Protein AF-A0AAW0LTC8-F1 (afdb_monomer_lite)

InterPro domains:
  IPR000375 Dynamin stalk domain [PF01031] (22-140)
  IPR027417 P-loop containing nucleoside triphosphate hydrolase [G3DSA:3.40.50.300] (4-116)

Organism: Quercus suber (NCBI:txid58331)

Sequence (147 aa):
MAGLKSTASSVKKKSSTVVQKARLFETHLQLSKIDNSIVGIPVLAQKLVQIQAASIARNLPAIVKGINDKLAINVAERKRMPLKMSSVSEAMTAFMQIIGLAKESLRKILVRGEFDEYPDEQNMHCTARLVEMLNQYSDELHKHAET

Secondary structure (DSSP, 8-state):
--HHHHHHHHHHHHHHHHHHHHHHHHHSTTTTTS-TTT-SHHHHHHHHHHHHHHHHHHHHHHHHHHHHHHHHHHHHHHHHSPP---SHHHHHHHHHHHHHHHHHHHIIIIII---TT-TT-GGG-HHHHHHHHHHHHHHHHHHHH--

Radius of gyration: 40.61 Å; chains: 1; bounding box: 78×33×116 Å

Structure (mmCIF, N/CA/C/O backbone):
data_AF-A0AAW0LTC8-F1
#
_entry.id   AF-A0AAW0LTC8-F1
#
loop_
_atom_site.group_PDB
_atom_site.id
_atom_site.type_symbol
_atom_site.label_atom_id
_atom_site.label_alt_id
_atom_site.label_comp_id
_atom_site.label_asym_id
_atom_site.label_entity_id
_atom_site.label_seq_id
_atom_site.pdbx_PDB_ins_code
_atom_site.Cartn_x
_atom_site.Cartn_y
_atom_site.Cartn_z
_atom_site.occupancy
_atom_site.B_iso_or_equiv
_atom_site.auth_seq_id
_atom_site.auth_comp_id
_atom_site.auth_asym_id
_atom_site.auth_atom_id
_atom_site.pdbx_PDB_model_num
ATOM 1 N N . MET A 1 1 ? -4.686 20.985 57.254 1.00 45.44 1 MET A N 1
ATOM 2 C CA . MET A 1 1 ? -5.928 20.193 57.473 1.00 45.44 1 MET A CA 1
ATOM 3 C C . MET A 1 1 ? -7.204 20.824 56.862 1.00 45.44 1 MET A C 1
ATOM 5 O O . MET A 1 1 ? -8.294 20.572 57.360 1.00 45.44 1 MET A O 1
ATOM 9 N N . ALA A 1 2 ? -7.134 21.581 55.754 1.00 50.00 2 ALA A N 1
ATOM 10 C CA . ALA A 1 2 ? -8.320 22.232 55.156 1.00 50.00 2 ALA A CA 1
ATOM 11 C C . ALA A 1 2 ? -8.981 21.442 53.997 1.00 50.00 2 ALA A C 1
ATOM 13 O O . ALA A 1 2 ? -10.143 21.677 53.677 1.00 50.00 2 ALA A O 1
ATOM 14 N N . GLY A 1 3 ? -8.279 20.469 53.400 1.00 44.97 3 GLY A N 1
ATOM 15 C CA . GLY A 1 3 ? -8.745 19.747 52.204 1.00 44.97 3 GLY A CA 1
ATOM 16 C C . GLY A 1 3 ? -9.829 18.683 52.436 1.00 44.97 3 GLY A C 1
ATOM 17 O O . GLY A 1 3 ? -10.673 18.487 51.568 1.00 44.97 3 GLY A O 1
ATOM 18 N N . LEU A 1 4 ? -9.874 18.033 53.608 1.00 45.78 4 LEU A N 1
ATOM 19 C CA . LEU A 1 4 ? -10.851 16.959 53.874 1.00 45.78 4 LEU A CA 1
ATOM 20 C C . LEU A 1 4 ? -12.269 17.459 54.211 1.00 45.78 4 LEU A C 1
ATOM 22 O O . LEU A 1 4 ? -13.237 16.727 54.019 1.00 45.78 4 LEU A O 1
ATOM 26 N N . LYS A 1 5 ? -12.435 18.703 54.685 1.00 49.44 5 LYS A N 1
ATOM 27 C CA . LYS A 1 5 ? -13.769 19.251 55.014 1.00 49.44 5 LYS A CA 1
ATOM 28 C C . LYS A 1 5 ? -14.557 19.698 53.769 1.00 49.44 5 LYS A C 1
ATOM 30 O O . LYS A 1 5 ? -15.786 19.650 53.778 1.00 49.44 5 LYS A O 1
ATOM 35 N N . SER A 1 6 ? -13.869 20.079 52.688 1.00 54.25 6 SER A N 1
ATOM 36 C CA . SER A 1 6 ? -14.488 20.584 51.448 1.00 54.25 6 SER A CA 1
ATOM 37 C C . SER A 1 6 ? -15.112 19.470 50.585 1.00 54.25 6 SER A C 1
ATOM 39 O O . SER A 1 6 ? -16.207 19.621 50.035 1.00 54.25 6 SER A O 1
ATOM 41 N N . THR A 1 7 ? -14.479 18.295 50.538 1.00 52.16 7 THR A N 1
ATOM 42 C CA . THR A 1 7 ? -14.975 17.129 49.787 1.00 52.16 7 THR A CA 1
ATOM 43 C C . THR A 1 7 ? -16.166 16.455 50.478 1.00 52.16 7 THR A C 1
ATOM 45 O O . THR A 1 7 ? -17.152 16.126 49.816 1.00 52.16 7 THR A O 1
ATOM 48 N N . ALA A 1 8 ? -16.150 16.341 51.811 1.00 54.12 8 ALA A N 1
ATOM 49 C CA . ALA A 1 8 ? -17.261 15.785 52.592 1.00 54.12 8 ALA A CA 1
ATOM 50 C C . ALA A 1 8 ? -18.551 16.628 52.490 1.00 54.12 8 ALA A C 1
ATOM 52 O O . ALA A 1 8 ? -19.650 16.083 52.379 1.00 54.12 8 ALA A O 1
ATOM 53 N N . SER A 1 9 ? -18.417 17.959 52.460 1.00 56.47 9 SER A N 1
ATOM 54 C CA . SER A 1 9 ? -19.516 18.915 52.241 1.00 56.47 9 SER A CA 1
ATOM 55 C C . SER A 1 9 ? -20.192 18.726 50.872 1.00 56.47 9 SER A C 1
ATOM 57 O O . SER A 1 9 ? -21.419 18.627 50.781 1.00 56.47 9 SER A O 1
ATOM 59 N N . SER A 1 10 ? -19.397 18.578 49.807 1.00 56.34 10 SER A N 1
ATOM 60 C CA . SER A 1 10 ? -19.908 18.403 48.441 1.00 56.34 10 SER A CA 1
ATOM 61 C C . SER A 1 10 ? -20.588 17.048 48.225 1.00 56.34 10 SER A C 1
ATOM 63 O O . SER A 1 10 ? -21.624 16.982 47.563 1.00 56.34 10 SER A O 1
ATOM 65 N N . VAL A 1 11 ? -20.068 15.971 48.824 1.00 57.84 11 VAL A N 1
ATOM 66 C CA . VAL A 1 11 ? -20.682 14.631 48.764 1.00 57.84 11 VAL A CA 1
ATOM 67 C C . VAL A 1 11 ? -22.009 14.593 49.531 1.00 57.84 11 VAL A C 1
ATOM 69 O O . VAL A 1 11 ? -22.998 14.070 49.017 1.00 57.84 11 VAL A O 1
ATOM 72 N N . LYS A 1 12 ? -22.076 15.225 50.712 1.00 55.94 12 LYS A N 1
ATOM 73 C CA . LYS A 1 12 ? -23.298 15.307 51.533 1.00 55.94 12 LYS A CA 1
ATOM 74 C C . LYS A 1 12 ? -24.392 16.167 50.883 1.00 55.94 12 LYS A C 1
ATOM 76 O O . LYS A 1 12 ? -25.577 15.857 50.993 1.00 55.94 12 LYS A O 1
ATOM 81 N N . LYS A 1 13 ? -24.008 17.216 50.146 1.00 57.53 13 LYS A N 1
ATOM 82 C CA . LYS A 1 13 ? -24.939 18.031 49.345 1.00 57.53 13 LYS A CA 1
ATOM 83 C C . LYS A 1 13 ? -25.496 17.251 48.147 1.00 57.53 13 LYS A C 1
ATOM 85 O O . LYS A 1 13 ? -26.687 17.370 47.858 1.00 57.53 13 LYS A O 1
ATOM 90 N N . LYS A 1 14 ? -24.667 16.422 47.497 1.00 59.03 14 LYS A N 1
ATOM 91 C CA . LYS A 1 14 ? -25.055 15.556 46.366 1.00 59.03 14 LYS A CA 1
ATOM 92 C C . LYS A 1 14 ? -26.024 14.445 46.787 1.00 59.03 14 LYS A C 1
ATOM 94 O O . LYS A 1 14 ? -27.003 14.208 46.090 1.00 59.03 14 LYS A O 1
ATOM 99 N N . SER A 1 15 ? -25.805 13.799 47.935 1.00 59.81 15 SER A N 1
ATOM 100 C CA . SER A 1 15 ? -26.725 12.770 48.447 1.00 59.81 15 SER A CA 1
ATOM 101 C C . SER A 1 15 ? -28.069 13.358 48.893 1.00 59.81 15 SER A C 1
ATOM 103 O O . SER A 1 15 ? -29.114 12.808 48.557 1.00 59.81 15 SER A O 1
ATOM 105 N N . SER A 1 16 ? -28.067 14.526 49.547 1.00 60.25 16 SER A N 1
ATOM 106 C CA . SER A 1 16 ? -29.290 15.243 49.950 1.00 60.25 16 SER A CA 1
ATOM 107 C C . SER A 1 16 ? -30.197 15.615 48.760 1.00 60.25 16 SER A C 1
ATOM 109 O O . SER A 1 16 ? -31.417 15.463 48.829 1.00 60.25 16 SER A O 1
ATOM 111 N N . THR A 1 17 ? -29.618 16.020 47.623 1.00 67.12 17 THR A N 1
ATOM 112 C CA . THR A 1 17 ? -30.389 16.388 46.416 1.00 67.12 17 THR A CA 1
ATOM 113 C C . THR A 1 17 ? -30.985 15.187 45.682 1.00 67.12 17 THR A C 1
ATOM 115 O O . THR A 1 17 ? -32.074 15.298 45.119 1.00 67.12 17 THR A O 1
ATOM 118 N N . VAL A 1 18 ? -30.310 14.034 45.693 1.00 72.25 18 VAL A N 1
ATOM 119 C CA . VAL A 1 18 ? -30.848 12.786 45.122 1.00 72.25 18 VAL A CA 1
ATOM 120 C C . VAL A 1 18 ? -32.057 12.306 45.931 1.00 72.25 18 VAL A C 1
ATOM 122 O O . VAL A 1 18 ? -33.075 11.941 45.348 1.00 72.25 18 VAL A O 1
ATOM 125 N N . VAL A 1 19 ? -31.982 12.399 47.262 1.00 74.44 19 VAL A N 1
ATOM 126 C CA . VAL A 1 19 ? -33.070 12.013 48.177 1.00 74.44 19 VAL A CA 1
ATOM 127 C C . VAL A 1 19 ? -34.285 12.942 48.049 1.00 74.44 19 VAL A C 1
ATOM 129 O O . VAL A 1 19 ? -35.417 12.466 48.020 1.00 74.44 19 VAL A O 1
ATOM 132 N N . GLN A 1 20 ? -34.086 14.258 47.917 1.00 76.06 20 GLN A N 1
ATOM 133 C CA . GLN A 1 20 ? -35.196 15.204 47.707 1.00 76.06 20 GLN A CA 1
ATOM 134 C C . GLN A 1 20 ? -35.914 14.987 46.371 1.00 76.06 20 GLN A C 1
ATOM 136 O O . GLN A 1 20 ? -37.139 15.064 46.312 1.00 76.06 20 GLN A O 1
ATOM 141 N N . LYS A 1 21 ? -35.171 14.682 45.302 1.00 73.81 21 LYS A N 1
ATOM 142 C CA . LYS A 1 21 ? -35.769 14.386 43.995 1.00 73.81 21 LYS A CA 1
ATOM 143 C C . LYS A 1 21 ? -36.557 13.079 44.003 1.00 73.81 21 LYS A C 1
ATOM 145 O O . LYS A 1 21 ? -37.637 13.057 43.430 1.00 73.81 21 LYS A O 1
ATOM 150 N N . ALA A 1 22 ? -36.071 12.034 44.675 1.00 78.56 22 ALA A N 1
ATOM 151 C CA . ALA A 1 22 ? -36.827 10.789 44.841 1.00 78.56 22 ALA A CA 1
ATOM 152 C C . ALA A 1 22 ? -38.177 11.037 45.541 1.00 78.56 22 ALA A C 1
ATOM 154 O O . ALA A 1 22 ? -39.222 10.662 45.017 1.00 78.56 22 ALA A O 1
ATOM 155 N N . ARG A 1 23 ? -38.172 11.810 46.637 1.00 82.19 23 ARG A N 1
ATOM 156 C CA . ARG A 1 23 ? -39.400 12.200 47.351 1.00 82.19 23 ARG A CA 1
ATOM 157 C C . ARG A 1 23 ? -40.381 12.996 46.489 1.00 82.19 23 ARG A C 1
ATOM 159 O O . ARG A 1 23 ? -41.586 12.862 46.666 1.00 82.19 23 ARG A O 1
ATOM 166 N N . LEU A 1 24 ? -39.896 13.822 45.560 1.00 84.94 24 LEU A N 1
ATOM 167 C CA . LEU A 1 24 ? -40.759 14.583 44.651 1.00 84.94 24 LEU A CA 1
ATOM 168 C C . LEU A 1 24 ? -41.531 13.659 43.698 1.00 84.94 24 LEU A C 1
ATOM 170 O O . LEU A 1 24 ? -42.722 13.873 43.482 1.00 84.94 24 LEU A O 1
ATOM 174 N N . PHE A 1 25 ? -40.868 12.630 43.160 1.00 83.25 25 PHE A N 1
ATOM 175 C CA . PHE A 1 25 ? -41.521 11.637 42.305 1.00 83.25 25 PHE A CA 1
ATOM 176 C C . PHE A 1 25 ? -42.508 10.763 43.087 1.00 83.25 25 PHE A C 1
ATOM 178 O O . PHE A 1 25 ? -43.543 10.411 42.542 1.00 83.25 25 PHE A O 1
ATOM 185 N N . GLU A 1 26 ? -42.260 10.497 44.371 1.00 83.81 26 GLU A N 1
ATOM 186 C CA . GLU A 1 26 ? -43.171 9.711 45.218 1.00 83.81 26 GLU A CA 1
ATOM 187 C C . GLU A 1 26 ? -44.404 10.495 45.703 1.00 83.81 26 GLU A C 1
ATOM 189 O O . GLU A 1 26 ? -45.498 9.943 45.783 1.00 83.81 26 GLU A O 1
ATOM 194 N N . THR A 1 27 ? -44.249 11.779 46.043 1.00 86.62 27 THR A N 1
ATOM 195 C CA . THR A 1 27 ? -45.291 12.549 46.759 1.00 86.62 27 THR A CA 1
ATOM 196 C C . THR A 1 27 ? -46.174 13.420 45.865 1.00 86.62 27 THR A C 1
ATOM 198 O O . THR A 1 27 ? -47.252 13.839 46.287 1.00 86.62 27 THR A O 1
ATOM 201 N N . HIS A 1 28 ? -45.760 13.714 44.632 1.00 86.44 28 HIS A N 1
ATOM 202 C CA . HIS A 1 28 ? -46.500 14.619 43.754 1.00 86.44 28 HIS A CA 1
ATOM 203 C C . HIS A 1 28 ? -47.621 13.897 42.982 1.00 86.44 28 HIS A C 1
ATOM 205 O O . HIS A 1 28 ? -47.347 12.961 42.238 1.00 86.44 28 HIS A O 1
ATOM 211 N N 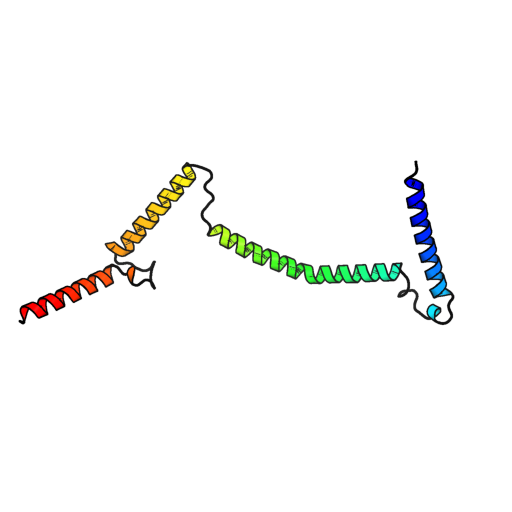. LEU A 1 29 ? -48.866 14.398 43.066 1.00 87.94 29 LEU A N 1
ATOM 212 C CA . LEU A 1 29 ? -50.108 13.777 42.549 1.00 87.94 29 LEU A CA 1
ATOM 213 C C . LEU A 1 29 ? -50.044 13.273 41.088 1.00 87.94 29 LEU A C 1
ATOM 215 O O . LEU A 1 29 ? -50.708 12.302 40.726 1.00 87.94 29 LEU A O 1
ATOM 219 N N . GLN A 1 30 ? -49.282 13.959 40.231 1.00 86.12 30 GLN A N 1
ATOM 220 C CA . GLN A 1 30 ? -49.105 13.583 38.821 1.00 86.12 30 GLN A CA 1
ATOM 221 C C . GLN A 1 30 ? -47.829 12.777 38.550 1.00 86.12 30 GLN A C 1
ATOM 223 O O . GLN A 1 30 ? -47.809 11.992 37.607 1.00 86.12 30 GLN A O 1
ATOM 228 N N . LEU A 1 31 ? -46.772 12.959 39.351 1.00 84.94 31 LEU A N 1
ATOM 229 C CA . LEU A 1 31 ? -45.479 12.300 39.115 1.00 84.94 31 LEU A CA 1
ATOM 230 C C . LEU A 1 31 ? -45.418 10.923 39.779 1.00 84.94 31 LEU A C 1
ATOM 232 O O . LEU A 1 31 ? -44.743 10.046 39.255 1.00 84.94 31 LEU A O 1
ATOM 236 N N . SER A 1 32 ? -46.191 10.711 40.849 1.00 86.06 32 SER A N 1
ATOM 237 C CA . SER A 1 32 ? -46.340 9.419 41.532 1.00 86.06 32 SER A CA 1
ATOM 238 C C . SER A 1 32 ? -47.013 8.349 40.675 1.00 86.06 32 SER A C 1
ATOM 240 O O . SER A 1 32 ? -46.969 7.168 41.005 1.00 86.06 32 SER A O 1
ATOM 242 N N . LYS A 1 33 ? -47.624 8.754 39.556 1.00 90.19 33 LYS A N 1
ATOM 243 C CA . LYS A 1 33 ? -48.190 7.855 38.545 1.00 90.19 33 LYS A CA 1
ATOM 244 C C . LYS A 1 33 ? -47.140 7.316 37.568 1.00 90.19 33 LYS A C 1
ATOM 246 O O . LYS A 1 33 ? -47.458 6.425 36.786 1.00 90.19 33 LYS A O 1
ATOM 251 N N . ILE A 1 34 ? -45.929 7.877 37.558 1.00 86.88 34 ILE A N 1
ATOM 252 C CA . ILE A 1 34 ? -44.840 7.435 36.684 1.00 86.88 34 ILE A CA 1
ATOM 253 C C . ILE A 1 34 ? -44.156 6.239 37.342 1.00 86.88 34 ILE A C 1
ATOM 255 O O . ILE A 1 34 ? -43.856 6.260 38.532 1.00 86.88 34 ILE A O 1
ATOM 259 N N . ASP A 1 35 ? -43.898 5.198 36.557 1.00 85.56 35 ASP A N 1
ATOM 260 C CA . ASP A 1 35 ? -43.286 3.975 37.057 1.00 85.56 35 ASP A CA 1
ATOM 261 C C . ASP A 1 35 ? -41.874 4.219 37.631 1.00 85.56 35 ASP A C 1
ATOM 263 O O . ASP A 1 35 ? -40.992 4.780 36.976 1.00 85.56 35 ASP A O 1
ATOM 267 N N . ASN A 1 36 ? -41.642 3.756 38.860 1.00 82.00 36 ASN A N 1
ATOM 268 C CA . ASN A 1 36 ? -40.387 3.977 39.583 1.00 82.00 36 ASN A CA 1
ATOM 269 C C . ASN A 1 36 ? -39.157 3.350 38.894 1.00 82.00 36 ASN A C 1
ATOM 271 O O . ASN A 1 36 ? -38.031 3.749 39.188 1.00 82.00 36 ASN A O 1
ATOM 275 N N . SER A 1 37 ? -39.335 2.408 37.958 1.00 83.00 37 SER A N 1
ATOM 276 C CA . SER A 1 37 ? -38.237 1.798 37.190 1.00 83.00 37 SER A CA 1
ATOM 277 C C . SER A 1 37 ? -37.716 2.675 36.046 1.00 83.00 37 SER A C 1
ATOM 279 O O . SER A 1 37 ? -36.674 2.361 35.461 1.00 83.00 37 SER A O 1
ATOM 281 N N . ILE A 1 38 ? -38.409 3.774 35.714 1.00 84.62 38 ILE A N 1
ATOM 282 C CA . ILE A 1 38 ? -38.011 4.698 34.639 1.00 84.62 38 ILE A CA 1
ATOM 283 C C . ILE A 1 38 ? -37.625 6.098 35.133 1.00 84.62 38 ILE A C 1
ATOM 285 O O . ILE A 1 38 ? -37.033 6.857 34.364 1.00 84.62 38 ILE A O 1
ATOM 289 N N . VAL A 1 39 ? -37.896 6.437 36.398 1.00 84.31 39 VAL A N 1
ATOM 290 C CA . VAL A 1 39 ? -37.608 7.760 36.980 1.00 84.31 39 VAL A CA 1
ATOM 291 C C . VAL A 1 39 ? -36.433 7.727 37.950 1.00 84.31 39 VAL A C 1
ATOM 293 O O . VAL A 1 39 ? -36.195 6.760 38.664 1.00 84.31 39 VAL A O 1
ATOM 296 N N . GLY A 1 40 ? -35.689 8.831 37.991 1.00 84.50 40 GLY A N 1
ATOM 297 C CA . GLY A 1 40 ? -34.584 9.028 38.923 1.00 84.50 40 GLY A CA 1
ATOM 298 C C . GLY A 1 40 ? -33.211 9.096 38.257 1.00 84.50 40 GLY A C 1
ATOM 299 O O . GLY A 1 40 ? -32.935 8.485 37.227 1.00 84.50 40 GLY A O 1
ATOM 300 N N . ILE A 1 41 ? -32.317 9.863 38.887 1.00 85.62 41 ILE A N 1
ATOM 301 C CA . ILE A 1 41 ? -30.930 10.048 38.431 1.00 85.62 41 ILE A CA 1
ATOM 302 C C . ILE A 1 41 ? -30.171 8.709 38.342 1.00 85.62 41 ILE A C 1
ATOM 304 O O . ILE A 1 41 ? -29.477 8.513 37.344 1.00 85.62 41 ILE A O 1
ATOM 308 N N . PRO A 1 42 ? -30.302 7.773 39.308 1.00 85.38 42 PRO A N 1
ATOM 309 C CA . PRO A 1 42 ? -29.632 6.476 39.210 1.00 85.38 42 PRO A CA 1
ATOM 310 C C . PRO A 1 42 ? -30.108 5.652 38.007 1.00 85.38 42 PRO A C 1
ATOM 312 O O . PRO A 1 42 ? -29.285 5.101 37.280 1.00 85.38 42 PRO A O 1
ATOM 315 N N . VAL A 1 43 ? -31.421 5.636 37.751 1.00 89.06 43 VAL A N 1
ATOM 316 C CA . VAL A 1 43 ? -32.032 4.922 36.619 1.00 89.06 43 VAL A CA 1
ATOM 317 C C . VAL A 1 43 ? -31.564 5.508 35.286 1.00 89.06 43 VAL A C 1
ATOM 319 O O . VAL A 1 43 ? -31.186 4.768 34.378 1.00 89.06 43 VAL A O 1
ATOM 322 N N . LEU A 1 44 ? -31.520 6.840 35.171 1.00 90.38 44 LEU A N 1
ATOM 323 C CA . LEU A 1 44 ? -31.006 7.513 33.978 1.00 90.38 44 LEU A CA 1
ATOM 324 C C . LEU A 1 44 ? -29.527 7.182 33.735 1.00 90.38 44 LEU A C 1
ATOM 326 O O . LEU A 1 44 ? -29.153 6.845 32.614 1.00 90.38 44 LEU A O 1
ATOM 330 N N . ALA A 1 45 ? -28.693 7.241 34.777 1.00 93.00 45 ALA A N 1
ATOM 331 C CA . ALA A 1 45 ? -27.279 6.894 34.670 1.00 93.00 45 ALA A CA 1
ATOM 332 C C . ALA A 1 45 ? -27.092 5.441 34.203 1.00 93.00 45 ALA A C 1
ATOM 334 O O . ALA A 1 45 ? -26.310 5.185 33.289 1.00 93.00 45 ALA A O 1
ATOM 335 N N . GLN A 1 46 ? -27.862 4.504 34.764 1.00 93.62 46 GLN A N 1
ATOM 336 C CA . GLN A 1 46 ? -27.834 3.101 34.360 1.00 93.62 46 GLN A CA 1
ATOM 337 C C . GLN A 1 46 ? -28.241 2.915 32.891 1.00 93.62 46 GLN A C 1
ATOM 339 O O . GLN A 1 46 ? -27.534 2.236 32.146 1.00 93.62 46 GLN A O 1
ATOM 344 N N . LYS A 1 47 ? -29.339 3.541 32.448 1.00 94.50 47 LYS A N 1
ATOM 345 C CA . LYS A 1 47 ? -29.798 3.455 31.051 1.00 94.50 47 LYS A CA 1
ATOM 346 C C . LYS A 1 47 ? -28.775 4.041 30.077 1.00 94.50 47 LYS A C 1
ATOM 348 O O . LYS A 1 47 ? -28.512 3.437 29.042 1.00 94.50 47 LYS A O 1
ATOM 353 N N . LEU A 1 48 ? -28.150 5.171 30.416 1.00 96.25 48 LEU A N 1
ATOM 354 C CA . LEU A 1 48 ? -27.089 5.764 29.597 1.00 96.25 48 LEU A CA 1
ATOM 355 C C . LEU A 1 48 ? -25.886 4.826 29.462 1.00 96.25 48 LEU A C 1
ATOM 357 O O . LEU A 1 48 ? -25.387 4.641 28.355 1.00 96.25 48 LEU A O 1
ATOM 361 N N . VAL A 1 49 ? -25.455 4.188 30.554 1.00 97.31 49 VAL A N 1
ATOM 362 C CA . VAL A 1 49 ? -24.364 3.201 30.516 1.00 97.31 49 VAL A CA 1
ATOM 363 C C . VAL A 1 49 ? -24.733 2.003 29.642 1.00 97.31 49 VAL A C 1
ATOM 365 O O . VAL A 1 49 ? -23.924 1.590 28.817 1.00 97.31 49 VAL A O 1
ATOM 368 N N . GLN A 1 50 ? -25.954 1.475 29.764 1.00 97.50 50 GLN A N 1
ATOM 369 C CA . GLN A 1 50 ? -26.424 0.359 28.935 1.00 97.50 50 GLN A CA 1
ATOM 370 C C . GLN A 1 50 ? -26.446 0.718 27.443 1.00 97.50 50 GLN A C 1
ATOM 372 O O . GLN A 1 50 ? -25.963 -0.056 26.618 1.00 97.50 50 GLN A O 1
ATOM 377 N N . ILE A 1 51 ? -26.947 1.908 27.095 1.00 97.44 51 ILE A N 1
ATOM 378 C CA . ILE A 1 51 ? -26.967 2.404 25.712 1.00 97.44 51 ILE A CA 1
ATOM 379 C C . ILE A 1 51 ? -25.540 2.543 25.170 1.00 97.44 51 ILE A C 1
ATOM 381 O O . ILE A 1 51 ? -25.263 2.108 24.051 1.00 97.44 51 ILE A O 1
ATOM 385 N N . GLN A 1 52 ? -24.625 3.109 25.961 1.00 97.75 52 GLN A N 1
ATOM 386 C CA . GLN A 1 52 ? -23.228 3.266 25.559 1.00 97.75 52 GLN A CA 1
ATOM 387 C C . GLN A 1 52 ? -22.533 1.913 25.382 1.00 97.75 52 GLN A C 1
ATOM 389 O O . GLN A 1 52 ? -21.899 1.690 24.354 1.00 97.75 52 GLN A O 1
ATOM 394 N N . ALA A 1 53 ? -22.712 0.977 26.317 1.00 98.06 53 ALA A N 1
ATOM 395 C CA . ALA A 1 53 ? -22.153 -0.369 26.216 1.00 98.06 53 ALA A CA 1
ATOM 396 C C . ALA A 1 53 ? -22.655 -1.101 24.961 1.00 98.06 53 ALA A C 1
ATOM 398 O O . ALA A 1 53 ? -21.857 -1.668 24.216 1.00 98.06 53 ALA A O 1
ATOM 399 N N . ALA A 1 54 ? -23.959 -1.024 24.675 1.00 97.81 54 ALA A N 1
ATOM 400 C CA . ALA A 1 54 ? -24.547 -1.623 23.479 1.00 97.81 54 ALA A CA 1
ATOM 401 C C . ALA A 1 54 ? -24.053 -0.957 22.182 1.00 97.81 54 ALA A C 1
ATOM 403 O O . ALA A 1 54 ? -23.841 -1.635 21.178 1.00 97.81 54 ALA A O 1
ATOM 404 N N . SER A 1 55 ? -23.866 0.366 22.183 1.00 97.69 55 SER A N 1
ATOM 405 C CA . SER A 1 55 ? -23.300 1.097 21.044 1.00 97.69 55 SER A CA 1
ATOM 406 C C . SER A 1 55 ? -21.852 0.680 20.776 1.00 97.69 55 SER A C 1
ATOM 408 O O . SER A 1 55 ? -21.501 0.349 19.643 1.00 97.69 55 SER A O 1
ATOM 410 N N . ILE A 1 56 ? -21.025 0.606 21.824 1.00 97.88 56 ILE A N 1
ATOM 411 C CA . ILE A 1 56 ? -19.632 0.158 21.727 1.00 97.88 56 ILE A CA 1
ATOM 412 C C . ILE A 1 56 ? -19.576 -1.278 21.202 1.00 97.88 56 ILE A C 1
ATOM 414 O O . ILE A 1 56 ? -18.894 -1.525 20.213 1.00 97.88 56 ILE A O 1
ATOM 418 N N . ALA A 1 57 ? -20.331 -2.206 21.797 1.00 98.00 57 ALA A N 1
ATOM 419 C CA . ALA A 1 57 ? -20.342 -3.609 21.382 1.00 98.00 57 ALA A CA 1
ATOM 420 C C . ALA A 1 57 ? -20.737 -3.787 19.906 1.00 98.00 57 ALA A C 1
ATOM 422 O O . ALA A 1 57 ? -20.172 -4.627 19.210 1.00 98.00 57 ALA A O 1
ATOM 423 N N . ARG A 1 58 ? -21.671 -2.966 19.411 1.00 97.94 58 ARG A N 1
ATOM 424 C CA . ARG A 1 58 ? -22.121 -2.991 18.014 1.00 97.94 58 ARG A CA 1
ATOM 425 C C . ARG A 1 58 ? -21.079 -2.445 17.039 1.00 97.94 58 ARG A C 1
ATOM 427 O O . ARG A 1 58 ? -20.933 -2.978 15.945 1.00 97.94 58 ARG A O 1
ATOM 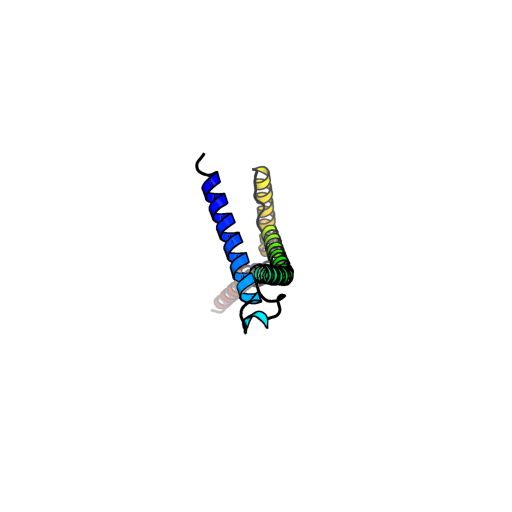434 N N . ASN A 1 59 ? -20.375 -1.381 17.421 1.00 97.25 59 ASN A N 1
ATOM 435 C CA . ASN A 1 59 ? -19.455 -0.673 16.528 1.00 97.25 59 ASN A CA 1
ATOM 436 C C . ASN A 1 59 ? -18.027 -1.241 16.565 1.00 97.25 59 ASN A C 1
ATOM 438 O O . ASN A 1 59 ? -17.295 -1.134 15.580 1.00 97.25 59 ASN A O 1
ATOM 442 N N . LEU A 1 60 ? -17.626 -1.864 17.676 1.00 98.31 60 LEU A N 1
ATOM 443 C CA . LEU A 1 60 ? -16.269 -2.372 17.879 1.00 98.31 60 LEU A CA 1
ATOM 444 C C . LEU A 1 60 ? -15.817 -3.378 16.802 1.00 98.31 60 LEU A C 1
ATOM 446 O O . LEU A 1 60 ? -14.699 -3.218 16.315 1.00 98.31 60 LEU A O 1
ATOM 450 N N . PRO A 1 61 ? -16.638 -4.348 16.345 1.00 98.06 61 PRO A N 1
ATOM 451 C CA . PRO A 1 61 ? -16.223 -5.281 15.296 1.00 98.06 61 PRO A CA 1
ATOM 452 C C . PRO A 1 61 ? -15.848 -4.588 13.981 1.00 98.06 61 PRO A C 1
ATOM 454 O O . PRO A 1 61 ? -14.845 -4.937 13.361 1.00 98.06 61 PRO A O 1
ATOM 457 N N . ALA A 1 62 ? -16.614 -3.571 13.574 1.00 98.00 62 ALA A N 1
ATOM 458 C CA . ALA A 1 62 ? -16.336 -2.807 12.361 1.00 98.00 62 ALA A CA 1
ATOM 459 C C . ALA A 1 62 ? -15.044 -1.985 12.490 1.00 98.00 62 ALA A C 1
ATOM 461 O O . ALA A 1 62 ? -14.256 -1.924 11.548 1.00 98.00 62 ALA A O 1
ATOM 462 N N . ILE A 1 63 ? -14.793 -1.407 13.670 1.00 98.38 63 ILE A N 1
ATOM 463 C CA . ILE A 1 63 ? -13.550 -0.683 13.968 1.00 98.38 63 ILE A CA 1
ATOM 464 C C . ILE A 1 63 ? -12.349 -1.635 13.915 1.00 98.38 63 ILE A C 1
ATOM 466 O O . ILE A 1 63 ? -11.362 -1.328 13.250 1.00 98.38 63 ILE A O 1
ATOM 470 N N . VAL A 1 64 ? -12.440 -2.802 14.564 1.00 98.56 64 VAL A N 1
ATOM 471 C CA . VAL A 1 64 ? -11.382 -3.828 14.551 1.00 98.56 64 VAL A CA 1
ATOM 472 C C . VAL A 1 64 ? -11.090 -4.280 13.123 1.00 98.56 64 VAL A C 1
ATOM 474 O O . VAL A 1 64 ? -9.927 -4.333 12.728 1.00 98.56 64 VAL A O 1
ATOM 477 N N . LYS A 1 65 ? -12.132 -4.536 12.324 1.00 98.25 65 LYS A N 1
ATOM 478 C CA . LYS A 1 65 ? -11.973 -4.872 10.908 1.00 98.25 65 LYS A CA 1
ATOM 479 C C . LYS A 1 65 ? -11.251 -3.755 10.149 1.00 98.25 65 LYS A C 1
ATOM 481 O O . LYS A 1 65 ? -10.248 -4.023 9.505 1.00 98.25 65 LYS A O 1
ATOM 486 N N . GLY A 1 66 ? -11.686 -2.502 10.292 1.00 98.50 66 GLY A N 1
ATOM 487 C CA . GLY A 1 66 ? -11.053 -1.366 9.617 1.00 98.50 66 GLY A CA 1
ATOM 488 C C . GLY A 1 66 ? -9.587 -1.146 10.011 1.00 98.50 66 GLY A C 1
ATOM 489 O O . GLY A 1 66 ? -8.778 -0.756 9.169 1.00 98.50 66 GLY A O 1
ATOM 490 N N . ILE A 1 67 ? -9.222 -1.418 11.268 1.00 98.44 67 ILE A N 1
ATOM 491 C CA . ILE A 1 67 ? -7.824 -1.399 11.724 1.00 98.44 67 ILE A CA 1
ATOM 492 C C . ILE A 1 67 ? -7.033 -2.526 11.061 1.00 98.44 67 ILE A C 1
ATOM 494 O O . ILE A 1 67 ? -5.954 -2.267 10.534 1.00 98.44 67 ILE A O 1
ATOM 498 N N . ASN A 1 68 ? -7.562 -3.750 11.059 1.00 98.44 68 ASN A N 1
ATOM 499 C CA . ASN A 1 68 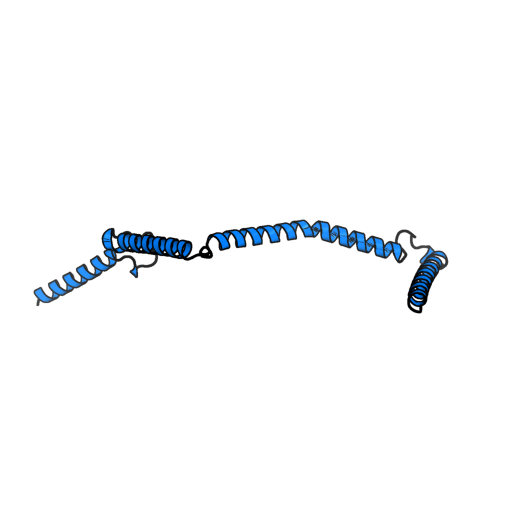? -6.894 -4.902 10.455 1.00 98.44 68 ASN A CA 1
ATOM 500 C C . ASN A 1 68 ? -6.703 -4.727 8.946 1.00 98.44 68 ASN A C 1
ATOM 502 O O . ASN A 1 68 ? -5.616 -4.998 8.443 1.00 98.44 68 ASN A O 1
ATOM 506 N N . ASP A 1 69 ? -7.712 -4.210 8.246 1.00 98.25 69 ASP A N 1
ATOM 507 C CA . ASP A 1 69 ? -7.648 -3.947 6.809 1.00 98.25 69 ASP A CA 1
ATOM 508 C C . ASP A 1 69 ? -6.558 -2.902 6.501 1.00 98.25 69 ASP A C 1
ATOM 510 O O . ASP A 1 69 ? -5.685 -3.131 5.662 1.00 98.25 69 ASP A O 1
ATOM 514 N N . LYS A 1 70 ? -6.527 -1.782 7.242 1.00 98.06 70 LYS A N 1
ATOM 515 C CA . 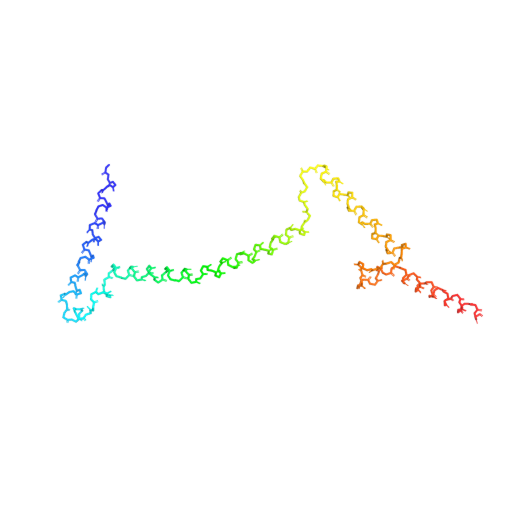LYS A 1 70 ? -5.469 -0.762 7.102 1.00 98.06 70 LYS A CA 1
ATOM 516 C C . LYS A 1 70 ? -4.086 -1.295 7.468 1.00 98.06 70 LYS A C 1
ATOM 518 O O . LYS A 1 70 ? -3.105 -0.958 6.811 1.00 98.06 70 LYS A O 1
ATOM 523 N N . LEU A 1 71 ? -3.990 -2.125 8.503 1.00 97.94 71 LEU A N 1
ATOM 524 C CA . LEU A 1 71 ? -2.733 -2.749 8.901 1.00 97.94 71 LEU A CA 1
ATOM 525 C C . LEU A 1 71 ? -2.223 -3.699 7.814 1.00 97.94 71 LEU A C 1
ATOM 527 O O . LEU A 1 71 ? -1.035 -3.672 7.506 1.00 97.94 71 LEU A O 1
ATOM 531 N N . ALA A 1 72 ? -3.102 -4.499 7.210 1.00 97.25 72 ALA A N 1
ATOM 532 C CA . ALA A 1 72 ? -2.745 -5.403 6.124 1.00 97.25 72 ALA A CA 1
ATOM 533 C C . ALA A 1 72 ? -2.185 -4.638 4.915 1.00 97.25 72 ALA A C 1
ATOM 535 O O . ALA A 1 72 ? -1.141 -5.024 4.387 1.00 97.25 72 ALA A O 1
ATOM 536 N N . ILE A 1 73 ? -2.817 -3.519 4.542 1.00 96.25 73 ILE A N 1
ATOM 537 C CA . ILE A 1 73 ? -2.327 -2.618 3.487 1.00 96.25 73 ILE A CA 1
ATOM 538 C C . ILE A 1 73 ? -0.942 -2.073 3.851 1.00 96.25 73 ILE A C 1
ATOM 540 O O . ILE A 1 73 ? 0.005 -2.261 3.092 1.00 96.25 73 ILE A O 1
ATOM 544 N N . ASN A 1 74 ? -0.784 -1.496 5.044 1.00 95.25 74 ASN A N 1
ATOM 545 C CA . ASN A 1 74 ? 0.493 -0.922 5.480 1.00 95.25 74 ASN A CA 1
ATOM 546 C C . ASN A 1 74 ? 1.618 -1.968 5.549 1.00 95.25 74 ASN A C 1
ATOM 548 O O . ASN A 1 74 ? 2.768 -1.675 5.230 1.00 95.25 74 ASN A O 1
ATOM 552 N N . VAL A 1 75 ? 1.314 -3.202 5.962 1.00 94.94 75 VAL A N 1
ATOM 553 C CA . VAL A 1 75 ? 2.281 -4.309 5.965 1.00 94.94 75 VAL A CA 1
ATOM 554 C C . VAL A 1 75 ? 2.667 -4.695 4.538 1.00 94.94 75 VAL A C 1
ATOM 556 O O . VAL A 1 75 ? 3.847 -4.938 4.283 1.00 94.94 75 VAL A O 1
ATOM 559 N N . ALA A 1 76 ? 1.708 -4.747 3.612 1.00 94.00 76 ALA A N 1
ATOM 560 C CA . ALA A 1 76 ? 1.978 -5.030 2.206 1.00 94.00 76 ALA A CA 1
ATOM 561 C C . ALA A 1 76 ? 2.837 -3.930 1.563 1.00 94.00 76 ALA A C 1
ATOM 563 O O . ALA A 1 76 ? 3.838 -4.243 0.924 1.00 94.00 76 ALA A O 1
ATOM 564 N N . GLU A 1 77 ? 2.518 -2.656 1.792 1.00 91.38 77 GLU A N 1
ATOM 565 C CA . GLU A 1 77 ? 3.319 -1.521 1.321 1.00 91.38 77 GLU A CA 1
ATOM 566 C C . GLU A 1 77 ? 4.725 -1.530 1.921 1.00 91.38 77 GLU A C 1
ATOM 568 O O . GLU A 1 77 ? 5.709 -1.416 1.194 1.00 91.38 77 GLU A O 1
ATOM 573 N N . ARG A 1 78 ? 4.849 -1.767 3.232 1.00 86.50 78 ARG A N 1
ATOM 574 C CA . ARG A 1 78 ? 6.150 -1.863 3.905 1.00 86.50 78 ARG A CA 1
ATOM 575 C C . ARG A 1 78 ? 7.025 -2.974 3.328 1.00 86.50 78 ARG A C 1
ATOM 577 O O . ARG A 1 78 ? 8.234 -2.800 3.263 1.00 86.50 78 ARG A O 1
ATOM 584 N N . LYS A 1 79 ? 6.446 -4.102 2.900 1.00 87.25 79 LYS A N 1
ATOM 585 C CA . LYS A 1 79 ? 7.198 -5.175 2.222 1.00 87.25 79 LYS A CA 1
ATOM 586 C C . LYS A 1 79 ? 7.730 -4.758 0.848 1.00 87.25 79 LYS A C 1
ATOM 588 O O . LYS A 1 79 ? 8.695 -5.354 0.387 1.00 87.25 79 LYS A O 1
ATOM 593 N N . ARG A 1 80 ? 7.108 -3.769 0.198 1.00 85.19 80 ARG A N 1
ATOM 594 C CA . ARG A 1 80 ? 7.563 -3.202 -1.083 1.00 85.19 80 ARG A CA 1
ATOM 595 C C . ARG A 1 80 ? 8.589 -2.085 -0.893 1.00 85.19 80 ARG A C 1
ATOM 597 O O . ARG A 1 80 ? 9.264 -1.727 -1.852 1.00 85.19 80 ARG A O 1
ATOM 604 N N . MET A 1 81 ? 8.705 -1.525 0.312 1.00 81.56 81 MET A N 1
ATOM 605 C CA . MET A 1 81 ? 9.715 -0.513 0.606 1.00 81.56 81 MET A CA 1
ATOM 606 C C . MET A 1 81 ? 11.119 -1.136 0.642 1.00 81.56 81 MET A C 1
ATOM 608 O O . MET A 1 81 ? 11.274 -2.270 1.106 1.00 81.56 81 MET A O 1
ATOM 612 N N . PRO A 1 82 ? 12.158 -0.395 0.216 1.00 75.06 82 PRO A N 1
ATOM 613 C CA . PRO A 1 82 ? 13.540 -0.816 0.401 1.00 75.06 82 PRO A CA 1
ATOM 614 C C . PRO A 1 82 ? 13.818 -1.116 1.878 1.00 75.06 82 PRO A C 1
ATOM 616 O O . PRO A 1 82 ? 13.370 -0.377 2.762 1.00 75.06 82 PRO A O 1
ATOM 619 N N . LEU A 1 83 ? 14.566 -2.188 2.163 1.00 74.56 83 LEU A N 1
ATOM 620 C CA . LEU A 1 83 ? 14.994 -2.462 3.533 1.00 74.56 83 LEU A CA 1
ATOM 621 C C . LEU A 1 83 ? 15.779 -1.264 4.073 1.00 74.56 83 LEU A C 1
ATOM 623 O O . LEU A 1 83 ? 16.667 -0.731 3.406 1.00 74.56 83 LEU A O 1
ATOM 627 N N . LYS A 1 84 ? 15.479 -0.868 5.314 1.00 79.00 84 LYS A N 1
ATOM 628 C CA . LYS A 1 84 ? 16.329 0.070 6.042 1.00 79.00 84 LYS A CA 1
ATOM 629 C C . LYS A 1 84 ? 17.701 -0.577 6.198 1.00 79.00 84 LYS A C 1
ATOM 631 O O . LYS A 1 84 ? 17.833 -1.562 6.916 1.00 79.00 84 LYS A O 1
ATOM 636 N N . MET A 1 85 ? 18.696 -0.002 5.541 1.00 84.44 85 MET A N 1
ATOM 637 C CA . MET A 1 85 ? 20.084 -0.428 5.664 1.00 84.44 85 MET A CA 1
ATOM 638 C C . MET A 1 85 ? 20.654 0.218 6.925 1.00 84.44 85 MET A C 1
ATOM 640 O O . MET A 1 85 ? 20.652 1.440 7.073 1.00 84.44 85 MET A O 1
ATOM 644 N N . SER A 1 86 ? 21.064 -0.611 7.873 1.00 88.56 86 SER A N 1
ATOM 645 C CA . SER A 1 86 ? 21.614 -0.213 9.170 1.00 88.56 86 SER A CA 1
ATOM 646 C C . SER A 1 86 ? 23.132 -0.384 9.244 1.00 88.56 86 SER A C 1
ATOM 648 O O . SER A 1 86 ? 23.765 0.135 10.161 1.00 88.56 86 SER A O 1
ATOM 650 N N . SER A 1 87 ? 23.724 -1.066 8.259 1.00 93.44 87 SER A N 1
ATOM 651 C CA . SER A 1 87 ? 25.163 -1.297 8.164 1.00 93.44 87 SER A CA 1
ATOM 652 C C . SER A 1 87 ? 25.700 -1.106 6.744 1.00 93.44 87 SER A C 1
ATOM 654 O O . SER A 1 87 ? 24.971 -1.190 5.754 1.00 93.44 87 SER A O 1
ATOM 656 N N . VAL A 1 88 ? 27.017 -0.905 6.641 1.00 94.38 88 VAL A N 1
ATOM 657 C CA . VAL A 1 88 ? 27.729 -0.833 5.354 1.00 94.38 88 VAL A CA 1
ATOM 658 C C . VAL A 1 88 ? 27.615 -2.150 4.576 1.00 94.38 88 VAL A C 1
ATOM 660 O O . VAL A 1 88 ? 27.503 -2.130 3.355 1.00 94.38 88 VAL A O 1
ATOM 663 N N . SER A 1 89 ? 27.594 -3.298 5.263 1.00 93.88 89 SER A N 1
ATOM 664 C CA . SER A 1 89 ? 27.446 -4.613 4.622 1.00 93.88 89 SER A CA 1
ATOM 665 C C . SER A 1 89 ? 26.069 -4.786 3.970 1.00 93.88 89 SER A C 1
ATOM 667 O O . SER A 1 89 ? 25.977 -5.243 2.828 1.00 93.88 89 SER A O 1
ATOM 669 N N . GLU A 1 90 ? 25.004 -4.353 4.651 1.00 91.31 90 GLU A N 1
ATOM 670 C CA . GLU A 1 90 ? 23.650 -4.337 4.085 1.00 91.31 90 GLU A CA 1
ATOM 671 C C . GLU A 1 90 ? 23.563 -3.393 2.881 1.00 91.31 90 GLU A C 1
ATOM 673 O O . GLU A 1 90 ? 23.012 -3.769 1.846 1.00 91.31 90 GLU A O 1
ATOM 678 N N . ALA A 1 91 ? 24.172 -2.206 2.980 1.00 91.50 91 ALA A N 1
ATOM 679 C CA . ALA A 1 91 ? 24.231 -1.257 1.873 1.00 91.50 91 ALA A CA 1
ATOM 680 C C . ALA A 1 91 ? 24.975 -1.819 0.656 1.00 91.50 91 ALA A C 1
ATOM 682 O O . ALA A 1 91 ? 24.482 -1.725 -0.468 1.00 91.50 91 ALA A O 1
ATOM 683 N N . MET A 1 92 ? 26.119 -2.469 0.873 1.00 94.88 92 MET A N 1
ATOM 684 C CA . MET A 1 92 ? 26.880 -3.112 -0.197 1.00 94.88 92 MET A CA 1
ATOM 685 C C . MET A 1 92 ? 26.081 -4.245 -0.854 1.00 94.88 92 MET A C 1
ATOM 687 O O . MET A 1 92 ? 26.073 -4.373 -2.075 1.00 94.88 92 MET A O 1
ATOM 691 N N . THR A 1 93 ? 25.360 -5.042 -0.061 1.00 92.06 93 THR A N 1
ATOM 692 C CA . THR A 1 93 ? 24.513 -6.127 -0.578 1.00 92.06 93 THR A CA 1
ATOM 693 C C . THR A 1 93 ? 23.405 -5.583 -1.478 1.00 92.06 93 THR A C 1
ATOM 695 O O . THR A 1 93 ? 23.223 -6.071 -2.593 1.00 92.06 93 THR A O 1
ATOM 698 N N . ALA A 1 94 ? 22.702 -4.539 -1.032 1.00 91.38 94 ALA A N 1
ATOM 699 C CA . ALA A 1 94 ? 21.662 -3.895 -1.828 1.00 91.38 94 ALA A CA 1
ATOM 700 C C . ALA A 1 94 ? 22.226 -3.263 -3.110 1.00 91.38 94 ALA A C 1
ATOM 702 O O . ALA A 1 94 ? 21.648 -3.418 -4.183 1.00 91.38 94 ALA A O 1
ATOM 703 N N . PHE A 1 95 ? 23.386 -2.610 -3.026 1.00 92.38 95 PHE A N 1
ATOM 704 C CA . PHE A 1 95 ? 24.063 -2.040 -4.189 1.00 92.38 95 PHE A CA 1
ATOM 705 C C . PHE A 1 95 ? 24.410 -3.110 -5.235 1.00 92.38 95 PHE A C 1
ATOM 707 O O . PHE A 1 95 ? 24.103 -2.949 -6.415 1.00 92.38 95 PHE A O 1
ATOM 714 N N . MET A 1 96 ? 24.965 -4.244 -4.803 1.00 95.19 96 MET A N 1
ATOM 715 C CA . MET A 1 96 ? 25.270 -5.366 -5.694 1.00 95.19 96 MET A CA 1
ATOM 716 C C . MET A 1 96 ? 24.013 -5.966 -6.338 1.00 95.19 96 MET A C 1
ATOM 718 O O . MET A 1 96 ? 24.047 -6.331 -7.514 1.00 95.19 96 MET A O 1
ATOM 722 N N . GLN A 1 97 ? 22.895 -6.037 -5.608 1.00 93.19 97 GLN A N 1
ATOM 723 C CA . GLN A 1 97 ? 21.608 -6.464 -6.166 1.00 93.19 97 GLN A CA 1
ATOM 724 C C . GLN A 1 97 ? 21.109 -5.499 -7.248 1.00 93.19 97 GLN A C 1
ATOM 726 O O . GLN A 1 97 ? 20.721 -5.952 -8.323 1.00 93.19 97 GLN A O 1
ATOM 731 N N . ILE A 1 98 ? 21.181 -4.186 -7.004 1.00 93.69 98 ILE A N 1
ATOM 732 C CA . ILE A 1 98 ? 20.803 -3.156 -7.984 1.00 93.69 98 ILE A CA 1
ATOM 733 C C . ILE A 1 98 ? 21.648 -3.286 -9.255 1.00 93.69 98 ILE A C 1
ATOM 735 O O . ILE A 1 98 ? 21.092 -3.314 -10.351 1.00 93.69 98 ILE A O 1
ATOM 739 N N . ILE A 1 99 ? 22.972 -3.433 -9.126 1.00 97.06 99 ILE A N 1
ATOM 740 C CA . ILE A 1 99 ? 23.857 -3.659 -10.281 1.00 97.06 99 ILE A CA 1
ATOM 741 C C . ILE A 1 99 ? 23.445 -4.925 -11.038 1.00 97.06 99 ILE A C 1
ATOM 743 O O . ILE A 1 99 ? 23.415 -4.928 -12.268 1.00 97.06 99 ILE A O 1
ATOM 747 N N . GLY A 1 100 ? 23.137 -6.006 -10.318 1.00 96.88 100 GLY A N 1
ATOM 748 C CA . GLY A 1 100 ? 22.690 -7.264 -10.912 1.00 96.88 100 GLY A CA 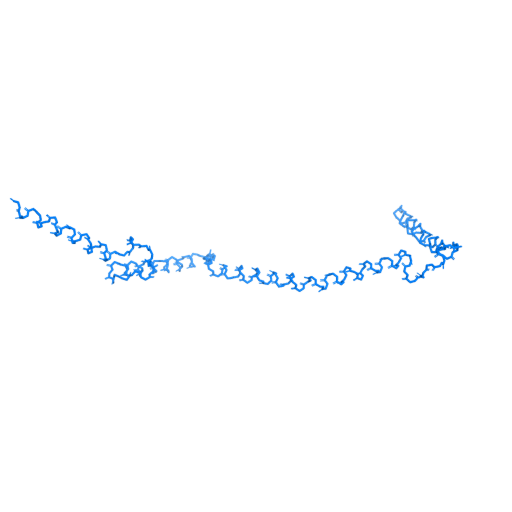1
ATOM 749 C C . GLY A 1 100 ? 21.425 -7.099 -11.754 1.00 96.88 100 GLY A C 1
ATOM 750 O O . GLY A 1 100 ? 21.408 -7.537 -12.904 1.00 96.88 100 GLY A O 1
ATOM 751 N N . LEU A 1 101 ? 20.413 -6.425 -11.202 1.00 95.38 101 LEU A N 1
ATOM 752 C CA . LEU A 1 101 ? 19.145 -6.146 -11.879 1.00 95.38 101 LEU A CA 1
ATOM 753 C C . LEU A 1 101 ? 19.342 -5.240 -13.097 1.00 95.38 101 LEU A C 1
ATOM 755 O O . LEU A 1 101 ? 18.913 -5.596 -14.189 1.00 95.38 101 LEU A O 1
ATOM 759 N N . ALA A 1 102 ? 20.066 -4.128 -12.944 1.00 95.38 102 ALA A N 1
ATOM 760 C CA . ALA A 1 102 ? 20.340 -3.206 -14.045 1.00 95.38 102 ALA A CA 1
ATOM 761 C C . ALA A 1 102 ? 21.093 -3.894 -15.194 1.00 95.38 102 ALA A C 1
ATOM 763 O O . ALA A 1 102 ? 20.754 -3.723 -16.363 1.00 95.38 102 ALA A O 1
ATOM 764 N N . LYS A 1 103 ? 22.093 -4.725 -14.871 1.00 97.12 103 LYS A N 1
ATOM 765 C CA . LYS A 1 103 ? 22.846 -5.490 -15.871 1.00 97.12 103 LYS A CA 1
ATOM 766 C C . LYS A 1 103 ? 21.960 -6.486 -16.621 1.00 97.12 103 LYS A C 1
ATOM 768 O O . LYS A 1 103 ? 22.136 -6.648 -17.826 1.00 97.12 103 LYS A O 1
ATOM 773 N N . GLU A 1 104 ? 21.055 -7.180 -15.930 1.00 96.50 104 GLU A N 1
ATOM 774 C CA . GLU A 1 104 ? 20.151 -8.130 -16.588 1.00 96.50 104 GLU A CA 1
ATOM 775 C C . GLU A 1 104 ? 19.100 -7.415 -17.438 1.00 96.50 104 GLU A C 1
ATOM 777 O O . GLU A 1 104 ? 18.880 -7.834 -18.570 1.00 96.50 104 GLU A O 1
ATOM 782 N N . SER A 1 105 ? 18.539 -6.303 -16.959 1.00 94.75 105 SER A N 1
ATOM 783 C CA . SER A 1 105 ? 17.601 -5.475 -17.729 1.00 94.75 105 SER A CA 1
ATOM 784 C C . SER A 1 105 ? 18.240 -4.956 -19.027 1.00 94.75 105 SER A C 1
ATOM 786 O O . SER A 1 105 ? 17.713 -5.166 -20.120 1.00 94.75 105 SER A O 1
ATOM 788 N N . LEU A 1 106 ? 19.466 -4.420 -18.955 1.00 93.38 106 LEU A N 1
ATOM 789 C CA . LEU A 1 106 ? 20.222 -4.020 -20.151 1.00 93.38 106 LEU A CA 1
ATOM 790 C C . LEU A 1 106 ? 20.490 -5.197 -21.095 1.00 93.38 106 LEU A C 1
ATOM 792 O O . LEU A 1 106 ? 20.407 -5.045 -22.311 1.00 93.38 106 LEU A O 1
ATOM 796 N N . ARG A 1 107 ? 20.810 -6.381 -20.560 1.00 94.94 107 ARG A N 1
ATOM 797 C CA . ARG A 1 107 ? 21.026 -7.580 -21.380 1.00 94.94 107 ARG A CA 1
ATOM 798 C C . ARG A 1 107 ? 19.743 -8.008 -22.090 1.00 94.94 107 ARG A C 1
ATOM 800 O O . ARG A 1 107 ? 19.809 -8.353 -23.268 1.00 94.94 107 ARG A O 1
ATOM 807 N N . LYS A 1 108 ? 18.604 -7.987 -21.399 1.00 94.69 108 LYS A N 1
ATOM 808 C CA . LYS A 1 108 ? 17.299 -8.280 -21.992 1.00 94.69 108 LYS A CA 1
ATOM 809 C C . LYS A 1 108 ? 17.023 -7.353 -23.169 1.00 94.69 108 LYS A C 1
ATOM 811 O O . LYS A 1 108 ? 16.897 -7.833 -24.290 1.00 94.69 108 LYS A O 1
ATOM 816 N N . ILE A 1 109 ? 17.075 -6.047 -22.934 1.00 93.19 109 ILE A N 1
ATOM 817 C CA . ILE A 1 109 ? 16.666 -5.038 -23.913 1.00 93.19 109 ILE A CA 1
ATOM 818 C C . ILE A 1 109 ? 17.656 -4.900 -25.076 1.00 93.19 109 ILE A C 1
ATOM 820 O O . ILE A 1 109 ? 17.246 -4.827 -26.232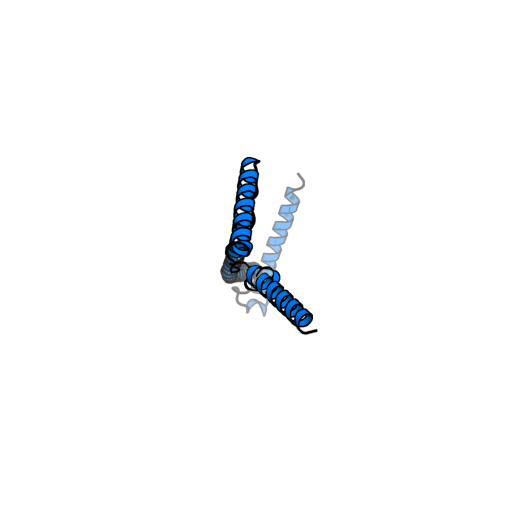 1.00 93.19 109 ILE A O 1
ATOM 824 N N . LEU A 1 110 ? 18.963 -4.851 -24.793 1.00 90.31 110 LEU A N 1
ATOM 825 C CA . LEU A 1 110 ? 19.980 -4.529 -25.804 1.00 90.31 110 LEU A CA 1
ATOM 826 C C . LEU A 1 110 ? 20.571 -5.758 -26.492 1.00 90.31 110 LEU A C 1
ATOM 828 O O . LEU A 1 110 ? 20.992 -5.663 -27.641 1.00 90.31 110 LEU A O 1
ATOM 832 N N . VAL A 1 111 ? 20.660 -6.891 -25.790 1.00 91.25 111 VAL A N 1
ATOM 833 C CA . VAL A 1 111 ? 21.339 -8.089 -26.310 1.00 91.25 111 VAL A CA 1
ATOM 834 C C . VAL A 1 111 ? 20.334 -9.128 -26.788 1.00 91.25 111 VAL A C 1
ATOM 836 O O . VAL A 1 111 ? 20.512 -9.685 -27.866 1.00 91.25 111 VAL A O 1
ATOM 839 N N . ARG A 1 112 ? 19.288 -9.405 -25.999 1.00 93.69 112 ARG A N 1
ATOM 840 C CA . ARG A 1 112 ? 18.266 -10.407 -26.351 1.00 93.69 112 ARG A CA 1
ATOM 841 C C . ARG A 1 112 ? 17.081 -9.824 -27.122 1.00 93.69 112 ARG A C 1
ATOM 843 O O . ARG A 1 112 ? 16.361 -10.580 -27.762 1.00 93.69 112 ARG A O 1
ATOM 850 N N . GLY A 1 113 ? 16.887 -8.507 -27.067 1.00 90.69 113 GLY A N 1
ATOM 851 C CA . GLY A 1 113 ? 15.721 -7.831 -27.640 1.00 90.69 113 GLY A CA 1
ATOM 852 C C . GLY A 1 113 ? 14.415 -8.106 -26.892 1.00 90.69 113 GLY A C 1
ATOM 853 O O . GLY A 1 113 ? 13.337 -7.903 -27.444 1.00 90.69 113 GLY A O 1
ATOM 854 N N . GLU A 1 114 ? 14.500 -8.578 -25.649 1.00 94.00 114 GLU A N 1
ATOM 855 C CA . GLU A 1 114 ? 13.359 -8.764 -24.755 1.00 94.00 114 GLU A CA 1
ATOM 856 C C . GLU A 1 114 ? 12.934 -7.411 -24.168 1.00 94.00 114 GLU A C 1
ATOM 858 O O . GLU A 1 114 ? 13.761 -6.667 -23.641 1.00 94.00 114 GLU A O 1
ATOM 863 N N . PHE A 1 115 ? 11.637 -7.109 -24.228 1.00 90.31 115 PHE A N 1
ATOM 864 C CA . PHE A 1 115 ? 11.040 -5.878 -23.693 1.00 90.31 115 PHE A CA 1
ATOM 865 C C . PHE A 1 115 ? 9.853 -6.168 -22.758 1.00 90.31 115 PHE A C 1
ATOM 867 O O . PHE A 1 115 ? 9.008 -5.310 -22.524 1.00 90.31 115 PHE A O 1
ATOM 874 N N . ASP A 1 116 ? 9.793 -7.380 -22.198 1.00 92.56 116 ASP A N 1
ATOM 875 C CA . ASP A 1 116 ? 8.741 -7.828 -21.275 1.00 92.56 116 ASP A CA 1
ATOM 876 C C . ASP A 1 116 ? 8.652 -6.976 -20.000 1.00 92.56 116 ASP A C 1
ATOM 878 O O . ASP A 1 116 ? 7.580 -6.836 -19.418 1.00 92.56 116 ASP A O 1
ATOM 882 N N . GLU A 1 117 ? 9.774 -6.383 -19.586 1.00 90.88 117 GLU A N 1
ATOM 883 C CA . GLU A 1 117 ? 9.849 -5.449 -18.458 1.00 90.88 117 GLU A CA 1
ATOM 884 C C . GLU A 1 117 ? 9.208 -4.082 -18.771 1.00 90.88 117 GLU A C 1
ATOM 886 O O . GLU A 1 117 ? 8.775 -3.382 -17.858 1.00 90.88 117 GLU A O 1
ATOM 891 N N . TYR A 1 118 ? 9.091 -3.731 -20.055 1.00 91.88 118 TYR A N 1
ATOM 892 C CA . TYR A 1 118 ? 8.670 -2.415 -20.536 1.00 91.88 118 TYR A CA 1
ATOM 893 C C . TYR A 1 118 ? 7.666 -2.527 -21.701 1.00 91.88 118 TYR A C 1
ATOM 895 O O . TYR A 1 118 ? 7.911 -1.987 -22.785 1.00 91.88 118 TYR A O 1
ATOM 903 N N . PRO A 1 119 ? 6.528 -3.227 -21.525 1.00 89.56 119 PRO A N 1
ATOM 904 C CA . PRO A 1 119 ? 5.618 -3.528 -22.630 1.00 89.56 119 PRO A CA 1
ATOM 905 C C . PRO A 1 119 ? 5.026 -2.262 -23.262 1.00 89.56 119 PRO A C 1
ATOM 907 O O . PRO A 1 119 ? 4.922 -2.184 -24.483 1.00 89.56 119 PRO A O 1
ATOM 910 N N . ASP A 1 120 ? 4.716 -1.254 -22.443 1.00 93.38 120 ASP A N 1
ATOM 911 C CA . ASP A 1 120 ? 4.060 -0.016 -22.878 1.00 93.38 120 ASP A CA 1
ATOM 912 C C . ASP A 1 120 ? 5.049 1.125 -23.195 1.00 93.38 120 ASP A C 1
ATOM 914 O O . ASP A 1 120 ? 4.658 2.171 -23.714 1.00 93.38 120 ASP A O 1
ATOM 918 N N . GLU A 1 121 ? 6.344 0.952 -22.907 1.00 92.50 121 GLU A N 1
ATOM 919 C CA . GLU A 1 121 ? 7.372 1.966 -23.163 1.00 92.50 121 GLU A CA 1
ATOM 920 C C . GLU A 1 121 ? 8.120 1.662 -24.464 1.00 92.50 121 GLU A C 1
ATOM 922 O O . GLU A 1 121 ? 9.201 1.077 -24.467 1.00 92.50 121 GLU A O 1
ATOM 927 N N . GLN A 1 122 ? 7.574 2.127 -25.589 1.00 89.19 122 GLN A N 1
ATOM 928 C CA . GLN A 1 122 ? 8.134 1.885 -26.928 1.00 89.19 122 GLN A CA 1
ATOM 929 C C . GLN A 1 122 ? 9.615 2.297 -27.065 1.00 89.19 122 GLN A C 1
ATOM 931 O O . GLN A 1 122 ? 10.380 1.680 -27.805 1.00 89.19 122 GLN A O 1
ATOM 936 N N . ASN A 1 123 ? 10.065 3.308 -26.312 1.00 88.94 123 ASN A N 1
ATOM 937 C CA . ASN A 1 123 ? 11.472 3.728 -26.295 1.00 88.94 123 ASN A CA 1
ATOM 938 C C . ASN A 1 123 ? 12.431 2.636 -25.793 1.00 88.94 123 ASN A C 1
ATOM 940 O O . ASN A 1 123 ? 13.604 2.643 -26.173 1.00 88.94 123 ASN A O 1
ATOM 944 N N . MET A 1 124 ? 11.933 1.713 -24.968 1.00 91.62 124 MET A N 1
ATOM 945 C CA . MET A 1 124 ? 12.679 0.575 -24.433 1.00 91.62 124 MET A CA 1
ATOM 946 C C . MET A 1 124 ? 12.641 -0.643 -25.362 1.00 91.62 124 MET A C 1
ATOM 948 O O . MET A 1 124 ? 13.291 -1.645 -25.086 1.00 91.62 124 MET A O 1
ATOM 952 N N . HIS A 1 125 ? 11.938 -0.585 -26.499 1.00 93.00 125 HIS A N 1
ATOM 953 C CA . HIS A 1 125 ? 11.893 -1.675 -27.482 1.00 93.00 125 HIS A CA 1
ATOM 954 C C . HIS A 1 125 ? 13.101 -1.575 -28.423 1.00 93.00 125 HIS A C 1
ATOM 956 O O . HIS A 1 125 ? 12.970 -1.435 -29.640 1.00 93.00 125 HIS A O 1
ATOM 962 N N . CYS A 1 126 ? 14.308 -1.578 -27.846 1.00 90.56 126 CYS A N 1
ATOM 963 C CA . CYS A 1 126 ? 15.531 -1.142 -28.522 1.00 90.56 126 CYS A CA 1
ATOM 964 C C . CYS A 1 126 ? 15.823 -1.891 -29.826 1.00 90.56 126 CYS A C 1
ATOM 966 O O . CYS A 1 126 ? 16.213 -1.256 -30.803 1.00 90.56 126 CYS A O 1
ATOM 968 N N . THR A 1 127 ? 15.607 -3.208 -29.878 1.00 92.56 127 THR A N 1
ATOM 969 C CA . THR A 1 127 ? 15.812 -3.990 -31.107 1.00 92.56 127 THR A CA 1
ATOM 970 C C . THR A 1 127 ? 14.833 -3.596 -32.211 1.00 92.56 127 THR A C 1
ATOM 972 O O . THR A 1 127 ? 15.264 -3.389 -33.342 1.00 92.56 127 THR A O 1
ATOM 975 N N . ALA A 1 128 ? 13.542 -3.441 -31.899 1.00 91.31 128 ALA A N 1
ATOM 976 C CA . ALA A 1 128 ? 12.541 -3.020 -32.881 1.00 91.31 128 ALA A CA 1
ATOM 977 C C . ALA A 1 128 ? 12.860 -1.619 -33.420 1.00 91.31 128 ALA A C 1
ATOM 979 O O . ALA A 1 128 ? 12.914 -1.405 -34.628 1.00 91.31 128 ALA A O 1
ATOM 980 N N . ARG A 1 129 ? 13.198 -0.695 -32.518 1.00 93.31 129 ARG A N 1
ATOM 981 C CA . ARG A 1 129 ? 13.579 0.673 -32.872 1.00 93.31 129 ARG A CA 1
ATOM 982 C C . ARG A 1 129 ? 14.849 0.729 -33.726 1.00 93.31 129 ARG A C 1
ATOM 984 O O . ARG A 1 129 ? 14.929 1.525 -34.657 1.00 93.31 129 ARG A O 1
ATOM 991 N N . LEU A 1 130 ? 15.837 -0.121 -33.442 1.00 93.31 130 LEU A N 1
ATOM 992 C CA . LEU A 1 130 ? 17.042 -0.221 -34.265 1.00 93.31 130 LEU A CA 1
ATOM 993 C C . LEU A 1 130 ? 16.713 -0.722 -35.678 1.00 93.31 130 LEU A C 1
ATOM 995 O O . LEU A 1 130 ? 17.235 -0.179 -36.646 1.00 93.31 130 LEU A O 1
ATOM 999 N N . VAL A 1 131 ? 15.830 -1.717 -35.805 1.00 94.00 131 VAL A N 1
ATOM 1000 C CA . VAL A 1 131 ? 15.366 -2.217 -37.110 1.00 94.00 131 VAL A CA 1
ATOM 1001 C C . VAL A 1 131 ? 14.661 -1.114 -37.901 1.00 94.00 131 VAL A C 1
ATOM 1003 O O . VAL A 1 131 ? 14.962 -0.927 -39.076 1.00 94.00 131 VAL A O 1
ATOM 1006 N N . GLU A 1 132 ? 13.781 -0.340 -37.266 1.00 95.00 132 GLU A N 1
ATOM 1007 C CA . GLU A 1 132 ? 13.119 0.804 -37.907 1.00 95.00 132 GLU A CA 1
ATOM 1008 C C . GLU A 1 132 ? 14.127 1.838 -38.427 1.00 95.00 132 GLU A C 1
ATOM 1010 O O . GLU A 1 132 ? 14.019 2.273 -39.573 1.00 95.00 132 GLU A O 1
ATOM 1015 N N . MET A 1 133 ? 15.137 2.188 -37.623 1.00 95.94 133 MET A N 1
ATOM 1016 C CA . MET A 1 133 ? 16.188 3.125 -38.034 1.00 95.94 133 MET A CA 1
ATOM 1017 C C . MET A 1 133 ? 17.003 2.604 -39.223 1.00 95.94 133 MET A C 1
ATOM 1019 O O . MET A 1 133 ? 17.310 3.362 -40.141 1.00 95.94 133 MET A O 1
ATOM 1023 N N . LEU A 1 134 ? 17.353 1.315 -39.221 1.00 97.12 134 LEU A N 1
ATOM 1024 C CA . LEU A 1 134 ? 18.098 0.701 -40.321 1.00 97.12 134 LEU A CA 1
ATOM 1025 C C . LEU A 1 134 ? 17.270 0.649 -41.610 1.00 97.12 134 LEU A C 1
ATOM 1027 O O . LEU A 1 134 ? 17.810 0.901 -42.685 1.00 97.12 134 LEU A O 1
ATOM 1031 N N . ASN A 1 135 ? 15.968 0.381 -41.504 1.00 96.88 135 ASN A N 1
ATOM 1032 C CA . ASN A 1 135 ? 15.062 0.404 -42.651 1.00 96.88 135 ASN A CA 1
ATOM 1033 C C . ASN A 1 135 ? 14.953 1.814 -43.245 1.00 96.88 135 ASN A C 1
ATOM 1035 O O . ASN A 1 135 ? 15.123 1.978 -44.448 1.00 96.88 135 ASN A O 1
ATOM 1039 N N . GLN A 1 136 ? 14.766 2.837 -42.404 1.00 96.94 136 GLN A N 1
ATOM 1040 C CA . GLN A 1 136 ? 14.727 4.236 -42.852 1.00 96.94 136 GLN A CA 1
ATOM 1041 C C . GLN A 1 136 ? 16.018 4.636 -43.573 1.00 96.94 136 GLN A C 1
ATOM 1043 O O . GLN A 1 136 ? 15.970 5.215 -44.656 1.00 96.94 136 GLN A O 1
ATOM 1048 N N . TYR A 1 137 ? 17.170 4.265 -43.013 1.00 96.94 137 TYR A N 1
ATOM 1049 C CA . TYR A 1 137 ? 18.462 4.524 -43.641 1.00 96.94 137 TYR A CA 1
ATOM 1050 C C . TYR A 1 137 ? 18.616 3.803 -44.993 1.00 96.94 137 TYR A C 1
ATOM 1052 O O . TYR A 1 137 ? 19.123 4.377 -45.956 1.00 96.94 137 TYR A O 1
ATOM 1060 N N . SER A 1 138 ? 18.145 2.556 -45.099 1.00 96.75 138 SER A N 1
ATOM 1061 C CA . SER A 1 138 ? 18.139 1.802 -46.361 1.00 96.75 138 SER A CA 1
ATOM 1062 C C . SER A 1 138 ? 17.267 2.464 -47.434 1.00 96.75 138 SER A C 1
ATOM 1064 O O . SER A 1 138 ? 17.664 2.519 -48.602 1.00 96.75 138 SER A O 1
ATOM 1066 N N . ASP A 1 139 ? 16.096 2.975 -47.047 1.00 96.19 139 ASP A N 1
ATOM 1067 C CA . ASP A 1 139 ? 15.185 3.682 -47.949 1.00 96.19 139 ASP A CA 1
ATOM 1068 C C . ASP A 1 139 ? 15.804 4.989 -48.460 1.00 96.19 139 ASP A C 1
ATOM 1070 O O . ASP A 1 139 ? 15.667 5.330 -49.635 1.00 96.19 139 ASP A O 1
ATOM 1074 N N . GLU A 1 140 ? 16.499 5.726 -47.591 1.00 96.25 140 GLU A N 1
ATOM 1075 C CA . GLU A 1 140 ? 17.240 6.934 -47.968 1.00 96.25 140 GLU A CA 1
ATOM 1076 C C . GLU A 1 140 ? 18.347 6.621 -48.980 1.00 96.25 140 GLU A C 1
ATOM 1078 O O . GLU A 1 140 ? 18.461 7.305 -49.998 1.00 96.25 140 GLU A O 1
ATOM 1083 N N . LEU A 1 141 ? 19.119 5.554 -48.755 1.00 95.38 141 LEU A N 1
ATOM 1084 C CA . LEU A 1 141 ? 20.163 5.128 -49.689 1.00 95.38 141 LEU A CA 1
ATOM 1085 C C . LEU A 1 141 ? 19.607 4.764 -51.071 1.00 95.38 141 LEU A C 1
ATOM 1087 O O . LEU A 1 141 ? 20.183 5.175 -52.077 1.00 95.38 141 LEU A O 1
ATOM 1091 N N . HIS A 1 142 ? 18.488 4.033 -51.138 1.00 93.19 142 HIS A N 1
ATOM 1092 C CA . HIS A 1 142 ? 17.865 3.679 -52.420 1.00 93.19 142 HIS A CA 1
ATOM 1093 C C . HIS A 1 142 ? 17.375 4.911 -53.179 1.00 93.19 142 HIS A C 1
ATOM 1095 O O . HIS A 1 142 ? 17.635 5.034 -54.373 1.00 93.19 142 HIS A O 1
ATOM 1101 N N . LYS A 1 143 ? 16.750 5.871 -52.486 1.00 93.00 143 LYS A N 1
ATOM 1102 C CA . LYS A 1 143 ? 16.295 7.125 -53.108 1.00 93.00 143 LYS A CA 1
ATOM 1103 C C . LYS A 1 143 ? 17.437 7.926 -53.734 1.00 93.00 143 LYS A C 1
ATOM 1105 O O . LYS A 1 143 ? 17.222 8.573 -54.750 1.00 93.00 143 LYS A O 1
ATOM 1110 N N . HIS A 1 144 ? 18.631 7.884 -53.143 1.00 81.19 144 HIS A N 1
ATOM 1111 C CA . HIS A 1 144 ? 19.811 8.566 -53.681 1.00 81.19 144 HIS A CA 1
ATOM 1112 C C . HIS A 1 144 ? 20.504 7.811 -54.823 1.00 81.19 144 HIS A C 1
ATOM 1114 O O . HIS A 1 144 ? 21.238 8.431 -55.585 1.00 81.19 144 HIS A O 1
ATOM 1120 N N . ALA A 1 145 ? 20.301 6.499 -54.947 1.00 76.69 145 ALA A N 1
ATOM 1121 C CA . ALA A 1 145 ? 20.866 5.699 -56.035 1.00 76.69 145 ALA A CA 1
ATOM 1122 C C . ALA A 1 145 ? 20.038 5.769 -57.335 1.00 76.69 145 ALA A C 1
ATOM 1124 O O . ALA A 1 145 ? 20.552 5.440 -58.402 1.00 76.69 145 ALA A O 1
ATOM 1125 N N . GLU A 1 146 ? 18.769 6.181 -57.249 1.00 64.12 146 GLU A N 1
ATOM 1126 C CA . GLU A 1 146 ? 17.839 6.312 -58.384 1.00 64.12 146 GLU A CA 1
ATOM 1127 C C . GLU A 1 146 ? 17.791 7.731 -58.998 1.00 64.12 146 GLU A C 1
ATOM 1129 O O . GLU A 1 146 ? 17.061 7.957 -59.966 1.00 64.12 146 GLU A O 1
ATOM 1134 N N . THR A 1 147 ? 18.573 8.676 -58.461 1.00 49.91 147 THR A N 1
ATOM 1135 C CA . THR A 1 147 ? 18.796 10.039 -58.994 1.00 49.91 147 THR A CA 1
ATOM 1136 C C . THR A 1 147 ? 20.161 10.179 -59.641 1.00 49.91 147 THR A C 1
ATOM 1138 O O . THR A 1 147 ? 20.231 10.789 -60.731 1.00 49.91 147 THR A O 1
#

pLDDT: mean 86.63, std 13.8, range [44.97, 98.56]

Foldseek 3Di:
DPPPVVVVVVVVVVVVVQVVQVVCLCPPPVSVPDDPCCDGPVNVVVVVVVVVVVVCVVCVVVVVVVVVVVVVVVVVVVVVDDDDDPDPVSVVVVVVVVVVVVVVLCCCQPPVQHCVVPPPPVVSSNVVVVVVVVVVVVVVVVVVVVD